Protein AF-A0A8B8NSF7-F1 (afdb_monomer)

pLDDT: mean 77.31, std 20.84, range [40.94, 98.0]

Secondary structure (DSSP, 8-state):
---------PPP---------------------TTHHHHHHHHHHHGGGSS--S-EEEE-SS-HHHHHHHHHHHHH-TT---EEEETTSHHHHHHHHHTT--TT--S--EEE-S--

Radius of gyration: 32.36 Å; Cα contacts (8 Å, |Δi|>4): 106; chains: 1; bounding box: 110×23×36 Å

Solvent-accessible surface area (backbone atoms only — not comparable to full-atom values): 7434 Å² total; per-residue (Å²): 138,86,83,88,81,84,89,82,89,79,82,88,76,91,82,70,88,80,77,79,75,81,77,78,77,79,67,80,78,76,73,75,71,86,59,64,66,45,59,52,29,48,61,70,51,47,66,73,36,72,92,43,66,58,33,37,37,32,32,34,71,86,41,68,66,49,47,50,49,51,53,52,50,60,72,67,40,82,81,62,61,67,43,80,42,36,32,86,39,75,67,23,24,48,55,33,37,47,73,74,40,62,53,82,64,64,89,54,74,47,77,41,42,79,91,86

Sequence (116 aa):
MALLVPGGCARLRPPSSLRVTNRRFAAPAALSTPQKDAADSVEATSSFFEQDSRPIMLFDGVCNLCNGGVRFVRANDRNRRIRFEALQSEAGKKLLRRSGRDPDDISSVVLVEKER

Nearest PDB structures (foldseek):
  4i2t-assembly1_A  TM=4.886E-01  e=3.175E-01  Chlorella sorokiniana
  7dik-assembly1_A  TM=5.883E-01  e=7.428E-01  Plasmodium falciparum 3D7
  2rvk-assembly1_A  TM=2.420E-01  e=1.738E+00  Schizosaccharomyces pombe 972h-

Structure (mmCIF, N/CA/C/O backbone):
data_AF-A0A8B8NSF7-F1
#
_entry.id   AF-A0A8B8NSF7-F1
#
loop_
_atom_site.group_PDB
_atom_site.id
_atom_site.type_symbol
_atom_site.label_atom_id
_atom_site.label_alt_id
_atom_site.label_comp_id
_atom_site.label_asym_id
_atom_site.label_entity_id
_atom_site.label_seq_id
_atom_site.pdbx_PDB_ins_code
_atom_site.Cartn_x
_atom_site.Cartn_y
_atom_site.Cartn_z
_atom_site.occupancy
_atom_site.B_iso_or_equiv
_atom_site.auth_seq_id
_atom_site.auth_comp_id
_atom_site.auth_asym_id
_atom_site.auth_atom_id
_atom_site.pdbx_PDB_model_num
ATOM 1 N N . MET A 1 1 ? 92.752 7.452 -12.833 1.00 44.78 1 MET A N 1
ATOM 2 C CA . MET A 1 1 ? 93.097 6.913 -11.500 1.00 44.78 1 MET A CA 1
ATOM 3 C C . MET A 1 1 ? 91.903 6.122 -10.996 1.00 44.78 1 MET A C 1
ATOM 5 O O . MET A 1 1 ? 90.927 6.718 -10.567 1.00 44.78 1 MET A O 1
ATOM 9 N N . ALA A 1 2 ? 91.945 4.801 -11.159 1.00 44.66 2 ALA A N 1
ATOM 10 C CA . ALA A 1 2 ? 90.982 3.876 -10.574 1.00 44.66 2 ALA A CA 1
ATOM 11 C C . ALA A 1 2 ? 91.563 3.389 -9.241 1.00 44.66 2 ALA A C 1
ATOM 13 O O . ALA A 1 2 ? 92.705 2.930 -9.215 1.00 44.66 2 ALA A O 1
ATOM 14 N N . LEU A 1 3 ? 90.810 3.530 -8.152 1.00 46.22 3 LEU A N 1
ATOM 15 C CA . LEU A 1 3 ? 91.176 3.002 -6.840 1.00 46.22 3 LEU A CA 1
ATOM 16 C C . LEU A 1 3 ? 90.265 1.819 -6.506 1.00 46.22 3 LEU A C 1
ATOM 18 O O . LEU A 1 3 ? 89.058 1.971 -6.342 1.00 46.22 3 LEU A O 1
ATOM 22 N N . LEU A 1 4 ? 90.889 0.644 -6.427 1.00 44.72 4 LEU A N 1
ATOM 23 C CA . LEU A 1 4 ? 90.418 -0.541 -5.717 1.00 44.72 4 LEU A CA 1
ATOM 24 C C . LEU A 1 4 ? 90.437 -0.280 -4.208 1.00 44.72 4 LEU A C 1
ATOM 26 O O . LEU A 1 4 ? 91.489 0.108 -3.710 1.00 44.72 4 LEU A O 1
ATOM 30 N N . VAL A 1 5 ? 89.366 -0.624 -3.482 1.00 51.22 5 VAL A N 1
ATOM 31 C CA . VAL A 1 5 ? 89.437 -1.089 -2.079 1.00 51.22 5 VAL A CA 1
ATOM 32 C C . VAL A 1 5 ? 88.316 -2.126 -1.833 1.00 51.22 5 VAL A C 1
ATOM 34 O O . VAL A 1 5 ? 87.223 -1.955 -2.376 1.00 51.22 5 VAL A O 1
ATOM 37 N N . PRO A 1 6 ? 88.575 -3.217 -1.077 1.00 49.16 6 PRO A N 1
ATOM 38 C CA . PRO A 1 6 ? 87.769 -4.435 -1.069 1.00 49.16 6 PRO A CA 1
ATOM 39 C C . PRO A 1 6 ? 86.720 -4.498 0.053 1.00 49.16 6 PRO A C 1
ATOM 41 O O . PRO A 1 6 ? 86.659 -3.658 0.948 1.00 49.16 6 PRO A O 1
ATOM 44 N N . GLY A 1 7 ? 85.883 -5.535 -0.037 1.00 44.47 7 GLY A N 1
ATOM 45 C CA . GLY A 1 7 ? 84.707 -5.762 0.790 1.00 44.47 7 GLY A CA 1
ATOM 46 C C . GLY A 1 7 ? 84.942 -6.035 2.278 1.00 44.47 7 GLY A C 1
ATOM 47 O O . 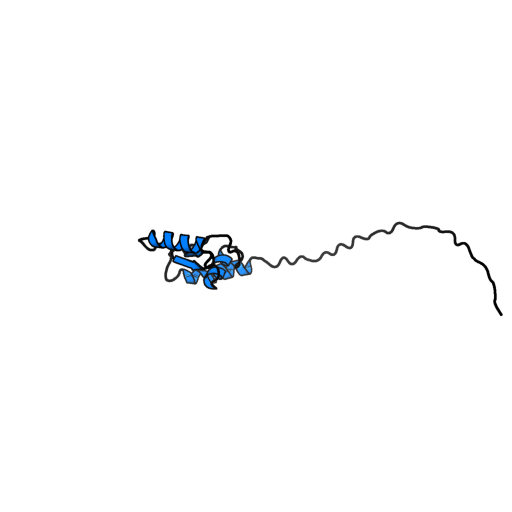GLY A 1 7 ? 85.991 -6.499 2.719 1.00 44.47 7 GLY A O 1
ATOM 48 N N . GLY A 1 8 ? 83.872 -5.787 3.034 1.00 45.34 8 GLY A N 1
ATOM 49 C CA . GLY A 1 8 ? 83.707 -6.155 4.433 1.00 45.34 8 GLY A CA 1
ATOM 50 C C . GLY A 1 8 ? 82.479 -7.048 4.593 1.00 45.34 8 GLY A C 1
ATOM 51 O O . GLY A 1 8 ? 81.364 -6.671 4.241 1.00 45.34 8 GLY A O 1
ATOM 52 N N . CYS A 1 9 ? 82.707 -8.248 5.118 1.00 52.34 9 CYS A N 1
ATOM 53 C CA . CYS A 1 9 ? 81.694 -9.239 5.449 1.00 52.34 9 CYS A CA 1
ATOM 54 C C . CYS A 1 9 ? 81.050 -8.859 6.796 1.00 52.34 9 CYS A C 1
ATOM 56 O O . CYS A 1 9 ? 81.695 -8.968 7.841 1.00 52.34 9 CYS A O 1
ATOM 58 N N . ALA A 1 10 ? 79.803 -8.380 6.789 1.00 51.53 10 ALA A N 1
ATOM 59 C CA . ALA A 1 10 ? 79.080 -8.038 8.013 1.00 51.53 10 ALA A CA 1
ATOM 60 C C . ALA A 1 10 ? 78.283 -9.247 8.528 1.00 51.53 10 ALA A C 1
ATOM 62 O O . ALA A 1 10 ? 77.371 -9.748 7.872 1.00 51.53 10 ALA A O 1
ATOM 63 N N . ARG A 1 11 ? 78.645 -9.715 9.728 1.00 53.75 11 ARG A N 1
ATOM 64 C CA . ARG A 1 11 ? 77.959 -10.784 10.461 1.00 53.75 11 ARG A CA 1
ATOM 65 C C . ARG A 1 11 ? 76.569 -10.313 10.897 1.00 53.75 11 ARG A C 1
ATOM 67 O O . ARG A 1 11 ? 76.449 -9.330 11.624 1.00 53.75 11 ARG A O 1
ATOM 74 N N . LEU A 1 12 ? 75.535 -11.050 10.499 1.00 46.41 12 LEU A N 1
ATOM 75 C CA . LEU A 1 12 ? 74.167 -10.852 10.972 1.00 46.41 12 LEU A CA 1
ATOM 76 C C . LEU A 1 12 ? 74.039 -11.318 12.428 1.00 46.41 12 LEU A C 1
ATOM 78 O O . LEU A 1 12 ? 74.393 -12.445 12.773 1.00 46.41 12 LEU A O 1
ATOM 82 N N . ARG A 1 13 ? 73.510 -10.438 13.276 1.00 40.94 13 ARG A N 1
ATOM 83 C CA . ARG A 1 13 ? 73.191 -10.693 14.681 1.00 40.94 13 ARG A CA 1
ATOM 84 C C . ARG A 1 13 ? 71.730 -10.275 14.875 1.00 40.94 13 ARG A C 1
ATOM 86 O O . ARG A 1 13 ? 71.460 -9.083 14.754 1.00 40.94 13 ARG A O 1
ATOM 93 N N . PRO A 1 14 ? 70.775 -11.188 15.120 1.00 56.19 14 PRO A N 1
ATOM 94 C CA . PRO A 1 14 ? 69.410 -10.786 15.413 1.00 56.19 14 PRO A CA 1
ATOM 95 C C . PRO A 1 14 ? 69.313 -10.479 16.908 1.00 56.19 14 PRO A C 1
ATOM 97 O O . PRO A 1 14 ? 69.782 -11.258 17.740 1.00 56.19 14 PRO A O 1
ATOM 100 N N . PRO A 1 15 ? 68.759 -9.321 17.264 1.00 49.38 15 PRO A N 1
ATOM 101 C CA . PRO A 1 15 ? 67.745 -9.337 18.315 1.00 49.38 15 PRO A CA 1
ATOM 102 C C . PRO A 1 15 ? 66.658 -8.295 17.959 1.00 49.38 15 PRO A C 1
ATOM 104 O O . PRO A 1 15 ? 66.879 -7.381 17.179 1.00 49.38 15 PRO A O 1
ATOM 107 N N . SER A 1 16 ? 65.424 -8.313 18.427 1.00 50.44 16 SER A N 1
ATOM 108 C CA . SER A 1 16 ? 64.769 -9.009 19.521 1.00 50.44 16 SER A CA 1
ATOM 109 C C . SER A 1 16 ? 63.277 -8.952 19.186 1.00 50.44 16 SER A C 1
ATOM 111 O O . SER A 1 16 ? 62.828 -7.992 18.562 1.00 50.44 16 SER A O 1
ATOM 113 N N . SER A 1 17 ? 62.524 -9.957 19.624 1.00 58.59 17 SER A N 1
ATOM 114 C CA . SER A 1 17 ? 61.059 -10.010 19.652 1.00 58.59 17 SER A CA 1
ATOM 115 C C . SER A 1 17 ? 60.383 -8.627 19.671 1.00 58.59 17 SER A C 1
ATOM 117 O O . SER A 1 17 ? 60.391 -7.937 20.693 1.00 58.59 17 SER A O 1
ATOM 119 N N . LEU A 1 18 ? 59.760 -8.236 18.557 1.00 51.38 18 LEU A N 1
ATOM 120 C CA . LEU A 1 18 ? 58.886 -7.067 18.516 1.00 51.38 18 LEU A CA 1
ATOM 121 C C . LEU A 1 18 ? 57.646 -7.375 19.362 1.00 51.38 18 LEU A C 1
ATOM 123 O O . LEU A 1 18 ? 56.778 -8.152 18.966 1.00 51.38 18 LEU A O 1
ATOM 127 N N . ARG A 1 19 ? 57.564 -6.779 20.556 1.00 53.56 19 ARG A N 1
ATOM 128 C CA . ARG A 1 19 ? 56.304 -6.684 21.299 1.00 53.56 19 ARG A CA 1
ATOM 129 C C . ARG A 1 19 ? 55.368 -5.786 20.502 1.00 53.56 19 ARG A C 1
ATOM 131 O O . ARG A 1 19 ? 55.485 -4.565 20.553 1.00 53.56 19 ARG A O 1
ATOM 138 N N . VAL A 1 20 ? 54.425 -6.400 19.796 1.00 46.00 20 VAL A N 1
ATOM 139 C CA . VAL A 1 20 ? 53.230 -5.718 19.300 1.00 46.00 20 VAL A CA 1
ATOM 140 C C . VAL A 1 20 ? 52.449 -5.265 20.530 1.00 46.00 20 VAL A C 1
ATOM 142 O O . VAL A 1 20 ? 51.784 -6.054 21.200 1.00 46.00 20 VAL A O 1
ATOM 145 N N . THR A 1 21 ? 52.591 -3.994 20.894 1.00 50.97 21 THR A N 1
ATOM 146 C CA . THR A 1 21 ? 51.727 -3.382 21.895 1.00 50.97 21 THR A CA 1
ATOM 147 C C . THR A 1 21 ? 50.359 -3.217 21.253 1.00 50.97 21 THR A C 1
ATOM 149 O O . THR A 1 21 ? 50.161 -2.432 20.329 1.00 50.97 21 THR A O 1
ATOM 152 N N . ASN A 1 22 ? 49.410 -4.027 21.717 1.00 48.94 22 ASN A N 1
ATOM 153 C CA . ASN A 1 22 ? 48.008 -3.920 21.359 1.00 48.94 22 ASN A CA 1
ATOM 154 C C . ASN A 1 22 ? 47.485 -2.571 21.877 1.00 48.94 22 ASN A C 1
ATOM 156 O O . ASN A 1 22 ? 47.044 -2.463 23.024 1.00 48.94 22 ASN A O 1
ATOM 160 N N . ARG A 1 23 ? 47.596 -1.515 21.060 1.00 50.31 23 ARG A N 1
ATOM 161 C CA . ARG A 1 23 ? 46.896 -0.255 21.302 1.00 50.31 23 ARG A CA 1
ATOM 162 C C . ARG A 1 23 ? 45.408 -0.547 21.176 1.00 50.31 23 ARG A C 1
ATOM 164 O O . ARG A 1 23 ? 44.841 -0.510 20.089 1.00 50.31 23 ARG A O 1
ATOM 171 N N . ARG A 1 24 ? 44.784 -0.831 22.320 1.00 53.38 24 ARG A N 1
ATOM 172 C CA . ARG A 1 24 ? 43.342 -0.708 22.505 1.00 53.38 24 ARG A CA 1
ATOM 173 C C . ARG A 1 24 ? 42.977 0.747 22.226 1.00 53.38 24 ARG A C 1
ATOM 175 O O . ARG A 1 24 ? 43.052 1.591 23.113 1.00 53.38 24 ARG A O 1
ATOM 182 N N . PHE A 1 25 ? 42.610 1.043 20.985 1.00 42.59 25 PHE A N 1
ATOM 183 C CA . PHE A 1 25 ? 41.797 2.209 20.695 1.00 42.59 25 PHE A CA 1
ATOM 184 C C . PHE A 1 25 ? 40.410 1.913 21.261 1.00 42.59 25 PHE A C 1
ATOM 186 O O . PHE A 1 25 ? 39.584 1.268 20.622 1.00 42.59 25 PHE A O 1
ATOM 193 N N . ALA A 1 26 ? 40.177 2.337 22.501 1.00 53.84 26 ALA A N 1
ATOM 194 C CA . ALA A 1 26 ? 38.828 2.514 23.008 1.00 53.84 26 ALA A CA 1
ATOM 195 C C . ALA A 1 26 ? 38.242 3.745 22.303 1.00 53.84 26 ALA A C 1
ATOM 197 O O . ALA A 1 26 ? 38.282 4.855 22.826 1.00 53.84 26 ALA A O 1
ATOM 198 N N . ALA A 1 27 ? 37.762 3.558 21.074 1.00 53.28 27 ALA A N 1
ATOM 199 C CA . ALA A 1 27 ? 36.797 4.482 20.510 1.00 53.28 27 ALA A CA 1
ATOM 200 C C . ALA A 1 27 ? 35.493 4.266 21.291 1.00 53.28 27 ALA A C 1
ATOM 202 O O . ALA A 1 27 ? 35.034 3.120 21.363 1.00 53.28 27 ALA A O 1
ATOM 203 N N . PRO A 1 28 ? 34.885 5.300 21.897 1.00 44.72 28 PRO A N 1
ATOM 204 C CA . PRO A 1 28 ? 33.502 5.165 22.290 1.00 44.72 28 PRO A CA 1
ATOM 205 C C . PRO A 1 28 ? 32.735 4.991 20.982 1.00 44.72 28 PRO A C 1
ATOM 207 O O . PRO A 1 28 ? 32.651 5.908 20.165 1.00 44.72 28 PRO A O 1
ATOM 210 N N . ALA A 1 29 ? 32.222 3.785 20.756 1.00 49.91 29 ALA A N 1
ATOM 211 C CA . ALA A 1 29 ? 31.102 3.602 19.862 1.00 49.91 29 ALA A CA 1
ATOM 212 C C . ALA A 1 29 ? 29.963 4.421 20.472 1.00 49.91 29 ALA A C 1
ATOM 214 O O . ALA A 1 29 ? 29.228 3.948 21.336 1.00 49.91 29 ALA A O 1
ATOM 215 N N . ALA A 1 30 ? 29.868 5.690 20.083 1.00 50.97 30 ALA A N 1
ATOM 216 C CA . ALA A 1 30 ? 28.615 6.400 20.161 1.00 50.97 30 ALA A CA 1
ATOM 217 C C . ALA A 1 30 ? 27.686 5.639 19.213 1.00 50.97 30 ALA A C 1
ATOM 219 O O . ALA A 1 30 ? 27.692 5.863 18.005 1.00 50.97 30 ALA A O 1
ATOM 220 N N . LEU A 1 31 ? 26.972 4.650 19.754 1.00 43.03 31 LEU A N 1
ATOM 221 C CA . LEU A 1 31 ? 25.785 4.122 19.114 1.00 43.03 31 LEU A CA 1
ATOM 222 C C . LEU A 1 31 ? 24.835 5.309 18.990 1.00 43.03 31 LEU A C 1
ATOM 224 O O . LEU A 1 31 ? 24.156 5.679 19.948 1.00 43.03 31 LEU A O 1
ATOM 228 N N . SER A 1 32 ? 24.834 5.941 17.820 1.00 46.78 32 SER A N 1
ATOM 229 C CA . SER A 1 32 ? 23.729 6.785 17.406 1.00 46.78 32 SER A CA 1
ATOM 230 C C . SER A 1 32 ? 22.467 5.942 17.532 1.00 46.78 32 SER A C 1
ATOM 232 O O . SER A 1 32 ? 22.370 4.848 16.976 1.00 46.78 32 SER A O 1
ATOM 234 N N . THR A 1 33 ? 21.543 6.414 18.356 1.00 43.38 33 THR A N 1
ATOM 235 C CA . THR A 1 33 ? 20.270 5.765 18.633 1.00 43.38 33 THR A CA 1
ATOM 236 C C . THR A 1 33 ? 19.525 5.500 17.319 1.00 43.38 33 THR A C 1
ATOM 238 O O . THR A 1 33 ? 19.176 6.461 16.640 1.00 43.38 33 THR A O 1
ATOM 241 N N . PRO A 1 34 ? 19.155 4.246 16.995 1.00 49.97 34 PRO A N 1
ATOM 242 C CA . PRO A 1 34 ? 18.245 3.930 15.882 1.00 49.97 34 PRO A CA 1
ATOM 243 C C . PRO A 1 34 ? 16.796 4.385 16.141 1.00 49.97 34 PRO A C 1
ATOM 245 O O . PRO A 1 34 ? 15.869 4.003 15.438 1.00 49.97 34 PRO A O 1
ATOM 248 N N . GLN A 1 35 ? 16.568 5.116 17.232 1.00 50.12 35 GLN A N 1
ATOM 249 C CA . GLN A 1 35 ? 15.278 5.167 17.910 1.00 50.12 35 GLN A CA 1
ATOM 250 C C . GLN A 1 35 ? 14.563 6.512 17.752 1.00 50.12 35 GLN A C 1
ATOM 252 O O . GLN A 1 35 ? 13.370 6.601 18.029 1.00 50.12 35 GLN A O 1
ATOM 257 N N . LYS A 1 36 ? 15.268 7.555 17.294 1.00 49.53 36 LYS A N 1
ATOM 258 C CA . LYS A 1 36 ? 14.681 8.890 17.121 1.00 49.53 36 LYS A CA 1
ATOM 259 C C . LYS A 1 36 ? 13.869 8.998 15.825 1.00 49.53 3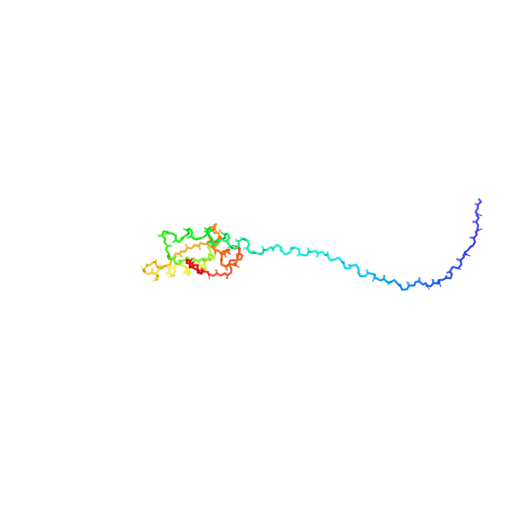6 LYS A C 1
ATOM 261 O O . LYS A 1 36 ? 12.810 9.612 15.832 1.00 49.53 36 LYS A O 1
ATOM 266 N N . ASP A 1 37 ? 14.304 8.310 14.772 1.00 57.34 37 ASP A N 1
ATOM 267 C CA . ASP A 1 37 ? 13.667 8.369 13.449 1.00 57.34 37 ASP A CA 1
ATOM 268 C C . A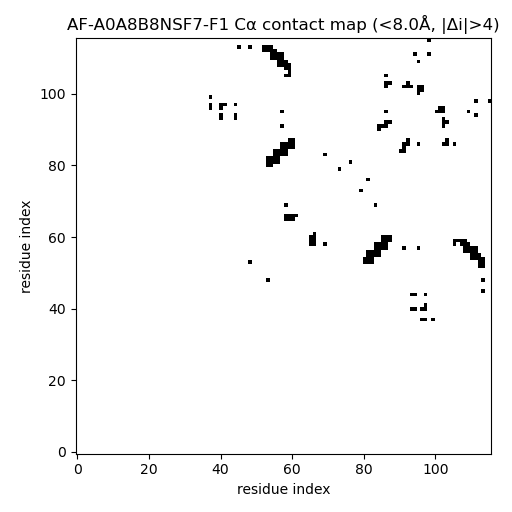SP A 1 37 ? 12.376 7.537 13.385 1.00 57.34 37 ASP A C 1
ATOM 270 O O . ASP A 1 37 ? 11.416 7.899 12.703 1.00 57.34 37 ASP A O 1
ATOM 274 N N . ALA A 1 38 ? 12.321 6.429 14.131 1.00 56.91 38 ALA A N 1
ATOM 275 C CA . ALA A 1 38 ? 11.142 5.569 14.186 1.00 56.91 38 ALA A CA 1
ATOM 276 C C . ALA A 1 38 ? 9.982 6.228 14.952 1.00 56.91 38 ALA A C 1
ATOM 278 O O . ALA A 1 38 ? 8.847 6.188 14.486 1.00 56.91 38 ALA A O 1
ATOM 279 N N . ALA A 1 39 ? 10.261 6.873 16.092 1.00 58.00 39 ALA A N 1
ATOM 280 C CA . ALA A 1 39 ? 9.241 7.571 16.878 1.00 58.00 39 ALA A CA 1
ATOM 281 C C . ALA A 1 39 ? 8.643 8.771 16.118 1.00 58.00 39 ALA A C 1
ATOM 283 O O . ALA A 1 39 ? 7.431 8.965 16.138 1.00 58.00 39 ALA A O 1
ATOM 284 N N . ASP A 1 40 ? 9.476 9.512 15.384 1.00 65.88 40 ASP A N 1
ATOM 285 C CA . ASP A 1 40 ? 9.041 10.611 14.511 1.00 65.88 40 ASP A CA 1
ATOM 286 C C . ASP A 1 40 ? 8.185 10.103 13.332 1.00 65.88 40 ASP A C 1
ATOM 288 O O . ASP A 1 40 ? 7.175 10.696 12.954 1.00 65.88 40 ASP A O 1
ATOM 292 N N . SER A 1 41 ? 8.518 8.919 12.807 1.00 65.12 41 SER A N 1
ATOM 293 C CA . SER A 1 41 ? 7.765 8.286 11.718 1.00 65.12 41 SER A CA 1
ATOM 294 C C . SER A 1 41 ? 6.365 7.816 12.139 1.00 65.12 41 SER A C 1
ATOM 296 O O . SER A 1 41 ? 5.455 7.798 11.308 1.00 65.12 41 SER A O 1
ATOM 298 N N . VAL A 1 42 ? 6.154 7.443 13.406 1.00 69.81 42 VAL A N 1
ATOM 299 C CA . VAL A 1 42 ? 4.827 7.032 13.902 1.00 69.81 42 VAL A CA 1
ATOM 300 C C . VAL A 1 42 ? 3.880 8.226 13.990 1.00 69.81 42 VAL A C 1
ATOM 302 O O . VAL A 1 42 ? 2.757 8.137 13.497 1.00 69.81 42 VAL A O 1
ATOM 305 N N . GLU A 1 43 ? 4.341 9.356 14.527 1.00 75.19 43 GLU A N 1
ATOM 306 C CA . GLU A 1 43 ? 3.542 10.584 14.591 1.00 75.19 43 GLU A CA 1
ATOM 307 C C . GLU A 1 43 ? 3.273 11.135 13.185 1.00 75.19 43 GLU A C 1
ATOM 309 O O . GLU A 1 43 ? 2.131 11.389 12.816 1.00 75.19 43 GLU A O 1
ATOM 314 N N . ALA A 1 44 ? 4.298 11.216 12.331 1.00 73.75 44 ALA A N 1
ATOM 315 C CA . ALA A 1 44 ? 4.134 11.727 10.971 1.00 73.75 44 ALA A CA 1
ATOM 316 C C . ALA A 1 44 ? 3.127 10.912 10.138 1.00 73.75 44 ALA A C 1
ATOM 318 O O . ALA A 1 44 ? 2.478 11.450 9.238 1.00 73.75 44 ALA A O 1
ATOM 319 N N . THR A 1 45 ? 2.979 9.617 10.430 1.00 84.19 45 THR A N 1
ATOM 320 C CA . THR A 1 45 ? 2.065 8.728 9.703 1.00 84.19 45 THR A CA 1
ATOM 321 C C . THR A 1 45 ? 0.706 8.535 10.380 1.00 84.19 45 THR A C 1
ATOM 323 O O . THR A 1 45 ? -0.192 7.972 9.753 1.00 84.19 45 THR A O 1
ATOM 326 N N . SER A 1 46 ? 0.509 9.004 11.618 1.00 86.50 46 SER A N 1
ATOM 327 C CA . SER A 1 46 ? -0.800 8.977 12.292 1.00 86.50 46 SER A CA 1
ATOM 328 C C . SER A 1 46 ? -1.835 9.803 11.511 1.00 86.50 46 SER A C 1
ATOM 330 O O . SER A 1 46 ? -2.985 9.381 11.361 1.00 86.50 46 SER A O 1
ATOM 332 N N . SER A 1 47 ? -1.373 10.895 10.892 1.00 90.62 47 SER A N 1
ATOM 333 C CA . SER A 1 47 ? -2.149 11.783 10.018 1.00 90.62 47 SER A CA 1
ATOM 334 C C . SER A 1 47 ? -2.845 11.061 8.852 1.00 90.62 47 SER A C 1
ATOM 336 O O . SER A 1 47 ? -3.966 11.415 8.485 1.00 90.62 47 SER A O 1
ATOM 338 N N . PHE A 1 48 ? -2.262 9.977 8.312 1.00 92.56 48 PHE A N 1
ATOM 339 C CA . PHE A 1 48 ? -2.889 9.171 7.248 1.00 92.56 48 PHE A CA 1
ATOM 340 C C . PHE A 1 48 ? -4.187 8.474 7.695 1.00 92.56 48 PHE A C 1
ATOM 342 O O . PHE A 1 48 ? -4.943 7.977 6.851 1.00 92.56 48 PHE A O 1
ATOM 349 N N . PHE A 1 49 ? -4.447 8.411 9.005 1.00 94.31 49 PHE A N 1
ATOM 350 C CA . PHE A 1 49 ? -5.585 7.717 9.604 1.00 94.31 49 PHE A CA 1
ATOM 351 C C . PHE A 1 49 ? -6.578 8.640 10.330 1.00 94.31 49 PHE A C 1
ATOM 353 O O . PHE A 1 49 ? -7.509 8.143 10.966 1.00 94.31 49 PHE A O 1
ATOM 360 N N . GLU A 1 50 ? -6.418 9.965 10.245 1.00 92.81 50 GLU A N 1
ATOM 361 C CA . GLU A 1 50 ? -7.321 10.931 10.896 1.00 92.81 50 GLU A CA 1
ATOM 362 C C . GLU A 1 50 ? -8.719 10.937 10.274 1.00 92.81 50 GLU A C 1
ATOM 364 O O . GLU A 1 50 ? -9.725 10.896 10.979 1.00 92.81 50 GLU A O 1
ATOM 369 N N . GLN A 1 51 ? -8.779 10.974 8.942 1.00 92.88 51 GLN A N 1
ATOM 370 C CA . GLN A 1 51 ? -10.035 11.059 8.189 1.00 92.88 51 GLN A CA 1
ATOM 371 C C . GLN A 1 51 ? -10.575 9.681 7.789 1.00 92.88 51 GLN A C 1
ATOM 373 O O . GLN A 1 51 ? -11.749 9.543 7.455 1.00 92.88 51 GLN A O 1
ATOM 378 N N . ASP A 1 52 ? -9.715 8.661 7.797 1.00 95.56 52 ASP A N 1
ATOM 379 C CA . ASP A 1 52 ? -10.043 7.314 7.345 1.00 95.56 52 ASP A CA 1
ATOM 380 C C . ASP A 1 52 ? -9.166 6.278 8.057 1.00 95.56 52 ASP A C 1
ATOM 382 O O . ASP A 1 52 ? -7.959 6.200 7.831 1.00 95.56 52 ASP A O 1
ATOM 386 N N . SER A 1 53 ? -9.781 5.465 8.914 1.00 95.69 53 SER A N 1
ATOM 387 C CA . SER A 1 53 ? -9.094 4.456 9.724 1.00 95.69 53 SER A CA 1
ATOM 388 C C . SER A 1 53 ? -8.837 3.137 8.992 1.00 95.69 53 SER A C 1
ATOM 390 O O . SER A 1 53 ? -8.228 2.236 9.570 1.00 95.69 53 SER A O 1
ATOM 392 N 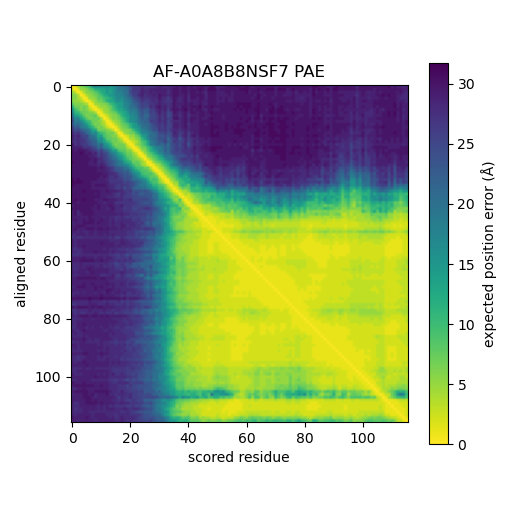N . ARG A 1 54 ? -9.283 2.985 7.737 1.00 96.88 54 ARG A N 1
ATOM 393 C CA . ARG A 1 54 ? -9.085 1.743 6.978 1.00 96.88 54 ARG A CA 1
ATOM 394 C C . ARG A 1 54 ? -7.596 1.437 6.798 1.00 96.88 54 ARG A C 1
ATOM 396 O O . ARG A 1 54 ? -6.818 2.359 6.540 1.00 96.88 54 ARG A O 1
ATOM 403 N N . PRO A 1 55 ? -7.174 0.168 6.841 1.00 96.44 55 PRO A N 1
ATOM 404 C CA . PRO A 1 55 ? -5.781 -0.185 6.607 1.00 96.44 55 PRO A CA 1
ATOM 405 C C . PRO A 1 55 ? -5.319 0.194 5.192 1.00 96.44 55 PRO A C 1
ATOM 407 O O . PRO A 1 55 ? -6.116 0.244 4.246 1.00 96.44 55 PRO A O 1
ATOM 410 N N . ILE A 1 56 ? -4.019 0.453 5.054 1.00 96.62 56 ILE A N 1
ATOM 411 C CA . ILE A 1 56 ? -3.361 0.778 3.785 1.00 96.62 56 ILE A CA 1
ATOM 412 C C . ILE A 1 56 ? -2.477 -0.403 3.384 1.00 96.62 56 ILE A C 1
ATOM 414 O O . ILE A 1 56 ? -1.528 -0.745 4.082 1.00 96.62 56 ILE A O 1
ATOM 418 N N . MET A 1 57 ? -2.784 -1.030 2.252 1.00 96.69 57 MET A N 1
ATOM 419 C CA . MET A 1 57 ? -1.936 -2.032 1.621 1.00 96.69 57 MET A CA 1
ATOM 420 C C . MET A 1 57 ? -0.897 -1.339 0.736 1.00 96.69 57 MET A C 1
ATOM 422 O O . MET A 1 57 ? -1.237 -0.751 -0.294 1.00 96.69 57 MET A O 1
ATOM 426 N N . LEU A 1 58 ? 0.365 -1.444 1.134 1.00 96.44 58 LEU A N 1
ATOM 427 C CA . LEU A 1 58 ?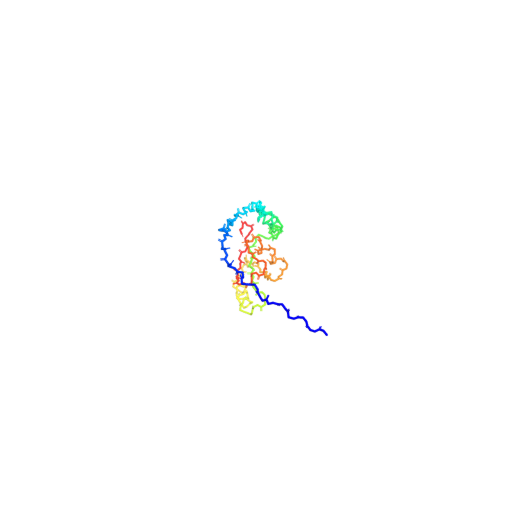 1.518 -1.047 0.345 1.00 96.44 58 LEU A CA 1
ATOM 428 C C . LEU A 1 58 ? 1.902 -2.162 -0.630 1.00 96.44 58 LEU A C 1
ATOM 430 O O . LEU A 1 58 ? 1.946 -3.335 -0.250 1.00 96.44 58 LEU A O 1
ATOM 434 N N . PHE A 1 59 ? 2.196 -1.802 -1.876 1.00 96.56 59 PHE A N 1
ATOM 435 C CA . PHE A 1 59 ? 2.565 -2.752 -2.927 1.00 96.56 59 PHE A CA 1
ATOM 436 C C . PHE A 1 59 ? 3.610 -2.175 -3.888 1.00 96.56 59 PHE A C 1
ATOM 438 O O . PHE A 1 59 ? 3.718 -0.960 -4.044 1.00 96.56 59 PHE A O 1
ATOM 445 N N . ASP A 1 60 ? 4.351 -3.042 -4.579 1.00 95.44 60 ASP A N 1
ATOM 446 C CA . ASP A 1 60 ? 5.238 -2.624 -5.666 1.00 95.44 60 ASP A CA 1
ATOM 447 C C . ASP A 1 60 ? 4.416 -2.162 -6.889 1.00 95.44 60 ASP A C 1
ATOM 449 O O . ASP A 1 60 ? 3.805 -2.968 -7.596 1.00 95.44 60 ASP A O 1
ATOM 453 N N . GLY A 1 61 ? 4.421 -0.851 -7.146 1.00 94.50 61 GLY A N 1
ATOM 454 C CA . GLY A 1 61 ? 3.705 -0.216 -8.250 1.00 94.50 61 GLY A CA 1
ATOM 455 C C . GLY A 1 61 ? 4.350 -0.366 -9.632 1.00 94.50 61 GLY A C 1
ATOM 456 O O . GLY A 1 61 ? 3.672 -0.106 -10.627 1.00 94.50 61 GLY A O 1
ATOM 457 N N . VAL A 1 62 ? 5.607 -0.812 -9.738 1.00 94.44 62 VAL A N 1
ATOM 458 C CA . VAL A 1 62 ? 6.271 -1.076 -11.033 1.00 94.44 62 VAL A CA 1
ATOM 459 C C . VAL A 1 62 ? 6.205 -2.551 -11.432 1.00 94.44 62 VAL A C 1
ATOM 461 O O . VAL A 1 62 ? 6.380 -2.892 -12.601 1.00 94.44 62 VAL A O 1
ATOM 464 N N . CYS A 1 63 ? 5.886 -3.438 -10.487 1.00 94.94 63 CYS A N 1
ATOM 465 C CA . CYS A 1 63 ? 5.701 -4.859 -10.746 1.00 94.94 63 CYS A CA 1
ATOM 466 C C . CYS A 1 63 ? 4.311 -5.172 -11.325 1.00 94.94 63 CYS A C 1
ATOM 468 O O . CYS A 1 63 ? 3.265 -4.915 -10.721 1.00 94.94 63 CYS A O 1
ATOM 470 N N . ASN A 1 64 ? 4.280 -5.817 -12.495 1.00 96.25 64 ASN A N 1
ATOM 471 C CA . ASN A 1 64 ? 3.033 -6.224 -13.153 1.00 96.25 64 ASN A CA 1
ATOM 472 C C . ASN A 1 64 ? 2.219 -7.238 -12.332 1.00 96.25 64 ASN A C 1
ATOM 474 O O . ASN A 1 64 ? 0.989 -7.172 -12.332 1.00 96.25 64 ASN A O 1
ATOM 478 N N . LEU A 1 65 ? 2.885 -8.151 -11.615 1.00 95.56 65 LEU A N 1
ATOM 479 C CA . LEU A 1 65 ? 2.218 -9.142 -10.767 1.00 95.56 65 LEU A CA 1
ATOM 480 C C . LEU A 1 65 ? 1.527 -8.474 -9.571 1.00 95.56 65 LEU A C 1
ATOM 482 O O . LEU A 1 65 ? 0.350 -8.733 -9.330 1.00 95.56 65 LEU A O 1
ATOM 486 N N . CYS A 1 66 ? 2.221 -7.575 -8.867 1.00 96.00 66 CYS A N 1
ATOM 487 C CA . CYS A 1 66 ? 1.668 -6.829 -7.734 1.00 96.00 66 CYS A CA 1
ATOM 488 C C . CYS A 1 66 ? 0.486 -5.957 -8.166 1.00 96.00 66 CYS A C 1
ATOM 490 O O . CYS A 1 66 ? -0.579 -6.006 -7.552 1.00 96.00 66 CYS A O 1
ATOM 492 N N . ASN A 1 67 ? 0.625 -5.251 -9.290 1.00 96.19 67 ASN A N 1
ATOM 493 C CA . ASN A 1 67 ? -0.467 -4.494 -9.897 1.00 96.19 67 ASN A CA 1
ATOM 494 C C . ASN A 1 67 ? -1.675 -5.381 -10.251 1.00 96.19 67 ASN A C 1
ATOM 496 O O . ASN A 1 67 ? -2.822 -4.998 -10.007 1.00 96.19 67 ASN A O 1
ATOM 500 N N . GLY A 1 68 ? -1.439 -6.573 -10.807 1.00 97.69 68 GLY A N 1
ATOM 501 C CA . GLY A 1 68 ? -2.483 -7.572 -11.055 1.00 97.69 68 GLY A CA 1
ATOM 502 C C . GLY A 1 68 ? -3.184 -8.015 -9.766 1.00 97.69 68 GLY A C 1
ATOM 503 O O . GLY A 1 68 ? -4.414 -8.018 -9.706 1.00 97.69 68 GLY A O 1
ATOM 504 N N . GLY A 1 69 ? -2.410 -8.296 -8.715 1.00 96.75 69 GLY A N 1
ATOM 505 C CA . GLY A 1 69 ? -2.911 -8.641 -7.385 1.00 96.75 69 GLY A CA 1
ATOM 506 C C . GLY A 1 69 ? -3.783 -7.541 -6.776 1.00 96.75 69 GLY A C 1
ATOM 507 O O . GLY A 1 69 ? -4.906 -7.812 -6.362 1.00 96.75 69 GLY A O 1
ATOM 508 N N . VAL A 1 70 ? -3.337 -6.283 -6.805 1.00 97.00 70 VAL A N 1
ATOM 509 C CA . VAL A 1 70 ? -4.127 -5.135 -6.321 1.00 97.00 70 VAL A CA 1
ATOM 510 C C . VAL A 1 70 ? -5.445 -5.002 -7.079 1.00 97.00 70 VAL A C 1
ATOM 512 O O . VAL A 1 70 ? -6.490 -4.784 -6.465 1.00 97.00 70 VAL A O 1
ATOM 515 N N . ARG A 1 71 ? -5.438 -5.170 -8.409 1.00 97.88 71 ARG A N 1
ATOM 516 C CA . ARG A 1 71 ? -6.678 -5.147 -9.206 1.00 97.88 71 ARG A CA 1
ATOM 517 C C . ARG A 1 71 ? -7.639 -6.255 -8.779 1.00 97.88 71 ARG A C 1
ATOM 519 O O . ARG A 1 71 ? -8.829 -5.978 -8.642 1.00 97.88 71 ARG A O 1
ATOM 526 N N . PHE A 1 72 ? -7.132 -7.463 -8.534 1.00 97.88 72 PHE A N 1
ATOM 527 C CA . PHE A 1 72 ? -7.925 -8.586 -8.033 1.00 97.88 72 PHE A CA 1
ATOM 528 C C . PHE A 1 72 ? -8.523 -8.293 -6.649 1.00 97.88 72 PHE A C 1
ATOM 530 O O . PHE A 1 72 ? -9.736 -8.405 -6.472 1.00 97.88 72 PHE A O 1
ATOM 537 N N . VAL A 1 73 ? -7.708 -7.843 -5.687 1.00 97.31 73 VAL A N 1
ATOM 538 C CA . VAL A 1 73 ? -8.180 -7.515 -4.331 1.00 97.31 73 VAL A CA 1
ATOM 539 C C . VAL A 1 73 ? -9.226 -6.403 -4.385 1.00 97.31 73 VAL A C 1
ATOM 541 O O . VAL A 1 73 ? -10.290 -6.541 -3.789 1.00 97.31 73 VAL A O 1
ATOM 544 N N . ARG A 1 74 ? -8.988 -5.337 -5.157 1.00 96.56 74 ARG A N 1
ATOM 545 C CA . ARG A 1 74 ? -9.935 -4.224 -5.317 1.00 96.56 74 ARG A CA 1
ATOM 546 C C . ARG A 1 74 ? -11.259 -4.654 -5.950 1.00 96.56 74 ARG A C 1
ATOM 548 O O . ARG A 1 74 ? -12.299 -4.120 -5.582 1.00 96.56 74 ARG A O 1
ATOM 555 N N . ALA A 1 75 ? -11.235 -5.599 -6.889 1.00 97.81 75 ALA A N 1
ATOM 556 C CA . ALA A 1 75 ? -12.452 -6.146 -7.490 1.00 97.81 75 ALA A CA 1
ATOM 557 C C . ALA A 1 75 ? -13.266 -6.999 -6.498 1.00 97.81 75 ALA A C 1
ATOM 559 O O . ALA A 1 75 ? -14.489 -7.071 -6.611 1.00 97.81 75 ALA A O 1
ATOM 560 N N . ASN A 1 76 ? -12.603 -7.623 -5.519 1.00 98.00 76 ASN A N 1
ATOM 561 C CA . ASN A 1 76 ? -13.242 -8.492 -4.532 1.00 98.00 76 ASN A CA 1
ATOM 562 C C . ASN A 1 76 ? -13.587 -7.785 -3.202 1.00 98.00 76 ASN A C 1
ATOM 564 O O . ASN A 1 76 ? -14.462 -8.240 -2.464 1.00 98.00 76 ASN A O 1
ATOM 568 N N . ASP A 1 77 ? -12.955 -6.653 -2.889 1.00 97.56 77 ASP A N 1
ATO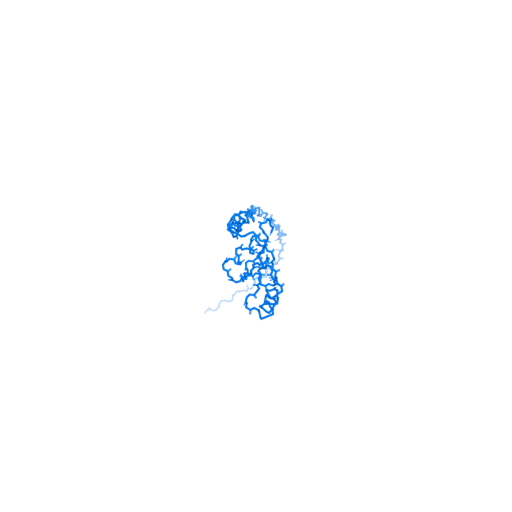M 569 C CA . ASP A 1 77 ? -13.231 -5.847 -1.696 1.00 97.56 77 ASP A CA 1
ATOM 570 C C . ASP A 1 77 ? -14.453 -4.930 -1.888 1.00 97.56 77 ASP A C 1
ATOM 572 O O . ASP A 1 77 ? -14.356 -3.706 -1.991 1.00 97.56 77 ASP A O 1
ATOM 576 N N . ARG A 1 78 ? -15.644 -5.543 -1.936 1.00 97.25 78 ARG A N 1
ATOM 577 C CA . ARG A 1 78 ? -16.925 -4.864 -2.229 1.00 97.25 78 ARG A CA 1
ATOM 578 C C . ARG A 1 78 ? -17.247 -3.707 -1.283 1.00 97.25 78 ARG A C 1
ATOM 580 O O . ARG A 1 78 ? -17.845 -2.720 -1.699 1.00 97.25 78 ARG A O 1
ATOM 587 N N . ASN A 1 79 ? -16.822 -3.827 -0.030 1.00 97.31 79 ASN A N 1
ATOM 588 C CA . ASN A 1 79 ? -17.069 -2.827 1.006 1.00 97.31 79 ASN A CA 1
ATOM 589 C C . ASN A 1 79 ? -15.952 -1.781 1.088 1.00 97.31 79 ASN A C 1
ATOM 591 O O . ASN A 1 79 ? -15.990 -0.941 1.981 1.00 97.31 79 ASN A O 1
ATOM 595 N N . ARG A 1 80 ? -14.960 -1.836 0.182 1.00 96.31 80 ARG A N 1
ATOM 596 C CA . ARG A 1 80 ? -13.793 -0.947 0.164 1.00 96.31 80 ARG A CA 1
ATOM 597 C C . ARG A 1 80 ? -13.160 -0.868 1.553 1.00 96.31 80 ARG A C 1
ATOM 599 O O . ARG A 1 80 ? -13.005 0.215 2.096 1.00 96.31 80 ARG A O 1
ATOM 606 N N . ARG A 1 81 ? -12.845 -1.997 2.176 1.00 97.38 81 ARG A N 1
ATOM 607 C CA . ARG A 1 81 ? -12.216 -2.047 3.502 1.00 97.38 81 ARG A CA 1
ATOM 608 C C . ARG A 1 81 ? -10.731 -1.709 3.467 1.00 97.38 81 ARG A C 1
ATOM 610 O O . ARG A 1 81 ? -10.196 -1.359 4.508 1.00 97.38 81 ARG A O 1
ATOM 617 N N . ILE A 1 82 ? -10.077 -1.795 2.309 1.00 97.12 82 ILE A N 1
ATOM 618 C CA . ILE A 1 82 ? -8.631 -1.594 2.167 1.00 97.12 82 ILE A CA 1
ATOM 619 C C . ILE A 1 82 ? -8.346 -0.405 1.240 1.00 97.12 82 ILE A C 1
ATOM 621 O O . ILE A 1 82 ? -8.994 -0.220 0.205 1.00 97.12 82 ILE A O 1
ATOM 625 N N . ARG A 1 83 ? -7.361 0.411 1.619 1.00 97.56 83 ARG A N 1
ATOM 626 C CA . ARG A 1 83 ? -6.751 1.453 0.781 1.00 97.56 83 ARG A CA 1
ATOM 627 C C . ARG A 1 83 ? -5.462 0.910 0.167 1.00 97.56 83 ARG A C 1
ATOM 629 O O . ARG A 1 83 ? -4.849 0.022 0.742 1.00 97.56 83 ARG A O 1
ATOM 636 N N . PHE A 1 84 ? -5.040 1.431 -0.979 1.00 97.56 84 PHE A N 1
ATOM 637 C CA . PHE A 1 84 ? -3.844 0.948 -1.677 1.00 97.56 84 PHE A CA 1
ATOM 638 C C . PHE A 1 84 ? -2.896 2.110 -1.944 1.00 97.56 84 PHE A C 1
ATOM 640 O O . PHE A 1 84 ? -3.350 3.156 -2.402 1.00 97.56 84 PHE A O 1
ATOM 647 N N . GLU A 1 85 ? -1.606 1.907 -1.694 1.00 96.94 85 GLU A N 1
ATOM 648 C CA . GLU A 1 85 ? -0.555 2.902 -1.918 1.00 96.94 85 GLU A CA 1
ATOM 649 C C . GLU A 1 85 ? 0.696 2.220 -2.491 1.00 96.94 85 GLU A C 1
ATOM 651 O O . GLU A 1 85 ? 1.053 1.115 -2.082 1.00 96.94 85 GLU A O 1
ATOM 656 N N . ALA A 1 86 ? 1.347 2.846 -3.467 1.00 96.25 86 ALA A N 1
ATOM 657 C CA . ALA A 1 86 ? 2.542 2.276 -4.079 1.00 96.25 86 ALA A CA 1
ATOM 658 C C . ALA A 1 86 ? 3.759 2.517 -3.175 1.00 96.25 86 ALA A C 1
ATOM 660 O O . ALA A 1 86 ? 3.966 3.633 -2.706 1.00 96.25 86 ALA A O 1
ATOM 661 N N . LEU A 1 87 ? 4.609 1.503 -2.978 1.00 95.19 87 LEU A N 1
ATOM 662 C CA . LEU A 1 87 ? 5.833 1.610 -2.169 1.00 95.19 87 LEU A CA 1
ATOM 663 C C . LEU A 1 87 ? 6.768 2.718 -2.673 1.00 95.19 87 LEU A C 1
ATOM 665 O O . LEU A 1 87 ? 7.430 3.378 -1.882 1.00 95.19 87 LEU A O 1
ATOM 669 N N . GLN A 1 88 ? 6.782 2.956 -3.986 1.00 93.00 88 GLN A N 1
ATOM 670 C CA . GLN A 1 88 ? 7.629 3.960 -4.629 1.00 93.00 88 GLN A CA 1
ATOM 671 C C . GLN A 1 88 ? 7.192 5.404 -4.359 1.00 93.00 88 GLN A C 1
ATOM 673 O O . GLN A 1 88 ? 7.971 6.327 -4.614 1.00 93.00 88 GLN A O 1
ATOM 678 N N . SER A 1 89 ? 5.960 5.623 -3.891 1.00 95.00 89 SER A N 1
ATOM 679 C CA . SER A 1 89 ? 5.470 6.965 -3.594 1.00 95.00 89 SER A CA 1
ATOM 680 C C . SER A 1 89 ? 6.067 7.491 -2.289 1.00 95.00 89 SER A C 1
ATOM 682 O O . SER A 1 89 ? 6.473 6.736 -1.406 1.00 95.00 89 SER A O 1
ATOM 684 N N . GLU A 1 90 ? 6.083 8.812 -2.123 1.00 94.12 90 GLU A N 1
ATOM 685 C CA . GLU A 1 90 ? 6.558 9.422 -0.876 1.00 94.12 90 GLU A CA 1
ATOM 686 C C . GLU A 1 90 ? 5.695 9.031 0.335 1.00 94.12 90 GLU A C 1
ATOM 688 O O . GLU A 1 90 ? 6.207 8.914 1.448 1.00 94.12 90 GLU A O 1
ATOM 693 N N . ALA A 1 91 ? 4.397 8.780 0.133 1.00 94.12 91 ALA A N 1
ATOM 694 C CA . ALA A 1 91 ? 3.523 8.253 1.179 1.00 94.12 91 ALA A CA 1
ATOM 695 C C . ALA A 1 91 ? 3.869 6.793 1.514 1.00 94.12 91 ALA A C 1
ATOM 697 O O . ALA A 1 91 ? 4.006 6.454 2.690 1.00 94.12 91 ALA A O 1
ATOM 698 N N . GLY A 1 92 ? 4.086 5.959 0.492 1.00 94.00 92 GLY A N 1
ATOM 699 C CA . GLY A 1 92 ? 4.490 4.563 0.643 1.00 94.00 92 GLY A CA 1
ATOM 700 C C . GLY A 1 92 ? 5.786 4.422 1.435 1.00 94.00 92 GLY A C 1
ATOM 701 O O . GLY A 1 92 ? 5.804 3.726 2.447 1.00 94.00 92 GLY A O 1
ATOM 702 N N . LYS A 1 93 ? 6.833 5.168 1.063 1.00 92.62 93 LYS A N 1
ATOM 703 C CA . LYS A 1 93 ? 8.126 5.171 1.773 1.00 92.62 93 LYS A CA 1
ATOM 704 C C . LYS A 1 93 ? 7.995 5.571 3.24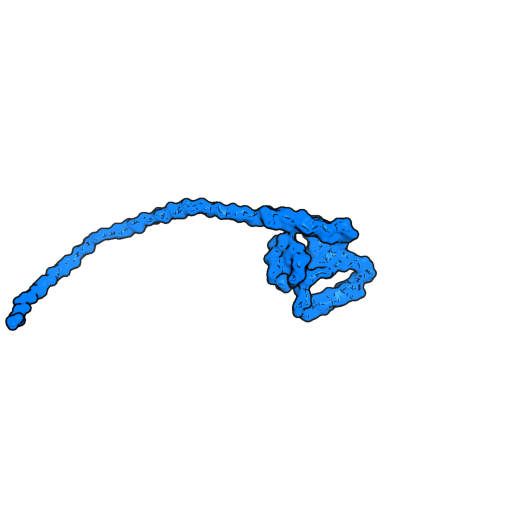3 1.00 92.62 93 LYS A C 1
ATOM 706 O O . LYS A 1 93 ? 8.624 4.958 4.104 1.00 92.62 93 LYS A O 1
ATOM 711 N N . LYS A 1 94 ? 7.180 6.586 3.553 1.00 92.50 94 LYS A N 1
ATOM 712 C CA . LYS A 1 94 ? 6.926 7.017 4.942 1.00 92.50 94 LYS A CA 1
ATOM 713 C C . LYS A 1 94 ? 6.241 5.919 5.756 1.00 92.50 94 LYS A C 1
ATOM 715 O O . LYS A 1 94 ? 6.672 5.621 6.868 1.00 92.50 94 LYS A O 1
ATOM 720 N N . LEU A 1 95 ? 5.208 5.297 5.190 1.00 92.31 95 LEU A N 1
ATOM 721 C CA . LEU A 1 95 ? 4.479 4.199 5.828 1.00 92.31 95 LEU A CA 1
ATOM 722 C C . LEU A 1 95 ? 5.368 2.957 6.018 1.00 92.31 95 LEU A C 1
ATOM 724 O O . LEU A 1 95 ? 5.304 2.300 7.056 1.00 92.31 95 LEU A O 1
ATOM 728 N N . LEU A 1 96 ? 6.258 2.677 5.064 1.00 90.88 96 LEU A N 1
ATOM 729 C CA . LEU A 1 96 ? 7.202 1.562 5.120 1.00 90.88 96 LEU A CA 1
ATOM 730 C C . LEU A 1 96 ? 8.245 1.749 6.234 1.00 90.88 96 LEU A C 1
ATOM 732 O O . LEU A 1 96 ? 8.462 0.838 7.034 1.00 90.88 96 LEU A O 1
ATOM 736 N N . ARG A 1 97 ? 8.798 2.961 6.370 1.00 89.56 97 ARG A N 1
ATOM 737 C CA . ARG A 1 97 ? 9.721 3.314 7.465 1.00 89.56 97 ARG A CA 1
ATOM 738 C C . ARG A 1 97 ? 9.088 3.137 8.839 1.00 89.56 97 ARG A C 1
ATOM 740 O O . ARG A 1 97 ? 9.722 2.578 9.730 1.00 89.56 97 ARG A O 1
ATOM 747 N N . ARG A 1 98 ? 7.824 3.543 9.004 1.00 85.81 98 ARG A N 1
ATOM 748 C CA . ARG A 1 98 ? 7.072 3.294 10.244 1.00 85.81 98 ARG A CA 1
ATOM 749 C C . ARG A 1 98 ? 7.014 1.804 10.592 1.00 85.81 98 ARG A C 1
ATOM 751 O O . ARG A 1 98 ? 7.112 1.458 11.764 1.00 85.81 98 ARG A O 1
ATOM 758 N N . SER A 1 99 ? 6.885 0.929 9.595 1.00 83.06 99 SER A N 1
ATOM 759 C CA . SER A 1 99 ? 6.864 -0.525 9.808 1.00 83.06 99 SER A CA 1
ATOM 760 C C . SER A 1 99 ? 8.241 -1.135 10.132 1.00 83.06 99 SER A C 1
ATOM 762 O O . SER A 1 99 ? 8.365 -2.355 10.232 1.00 83.06 99 SER A O 1
ATOM 764 N N . GLY A 1 100 ? 9.284 -0.308 10.294 1.00 85.25 100 GLY A N 1
ATOM 765 C CA . GLY A 1 100 ? 10.653 -0.749 10.569 1.00 85.25 100 GLY A CA 1
ATOM 766 C C . GLY A 1 100 ? 11.363 -1.337 9.349 1.00 85.25 100 GLY A C 1
ATOM 767 O O . GLY A 1 100 ? 12.332 -2.078 9.506 1.00 85.25 100 GLY A O 1
ATOM 768 N N . ARG A 1 101 ? 10.867 -1.042 8.143 1.00 87.75 101 ARG A N 1
ATOM 769 C CA . ARG A 1 101 ? 11.423 -1.516 6.873 1.00 87.75 101 ARG A CA 1
ATOM 770 C C . ARG A 1 101 ? 12.186 -0.413 6.158 1.00 87.75 101 ARG A C 1
ATOM 772 O O . ARG A 1 101 ? 11.907 0.775 6.332 1.00 87.75 101 ARG A O 1
ATOM 779 N N . ASP A 1 102 ? 13.141 -0.833 5.339 1.00 89.19 102 ASP A N 1
ATOM 780 C CA . ASP A 1 102 ? 13.862 0.069 4.449 1.00 89.19 102 ASP A CA 1
ATOM 781 C C . ASP A 1 102 ? 12.882 0.691 3.432 1.00 89.19 102 ASP A C 1
ATOM 783 O O . ASP A 1 102 ? 12.054 -0.043 2.896 1.00 89.19 102 ASP A O 1
ATOM 787 N N . PRO A 1 103 ? 12.917 2.015 3.179 1.00 87.81 103 PRO A N 1
ATOM 788 C CA . PRO A 1 103 ? 12.014 2.686 2.236 1.00 87.81 103 PRO A CA 1
ATOM 789 C C . PRO A 1 103 ? 12.108 2.167 0.793 1.00 87.81 103 PRO A C 1
ATOM 791 O O . PRO A 1 103 ? 11.164 2.372 0.033 1.00 87.81 103 PRO A O 1
ATOM 794 N N . ASP A 1 104 ? 13.209 1.512 0.428 1.00 87.56 104 ASP A N 1
ATOM 795 C CA . ASP A 1 104 ? 13.446 0.938 -0.893 1.00 87.56 104 ASP A CA 1
ATOM 796 C C . ASP A 1 104 ? 13.241 -0.597 -0.904 1.00 87.56 104 ASP A C 1
ATOM 798 O O . ASP A 1 104 ? 13.505 -1.261 -1.911 1.00 87.56 104 ASP A O 1
ATOM 802 N N . ASP A 1 105 ? 12.713 -1.182 0.185 1.00 85.94 105 ASP A N 1
ATOM 803 C CA . ASP A 1 105 ? 12.294 -2.590 0.247 1.00 85.94 105 ASP A CA 1
ATOM 804 C C . ASP A 1 105 ? 11.032 -2.832 -0.599 1.00 85.94 105 ASP A C 1
ATOM 806 O O . ASP A 1 105 ? 9.896 -2.796 -0.122 1.00 85.94 105 ASP A O 1
ATOM 810 N N . ILE A 1 106 ? 11.243 -3.122 -1.883 1.00 81.88 106 ILE A N 1
ATOM 811 C CA . ILE A 1 106 ? 10.189 -3.481 -2.847 1.00 81.88 106 ILE A CA 1
ATOM 812 C C . ILE A 1 106 ? 9.857 -4.981 -2.863 1.00 81.88 106 ILE A C 1
ATOM 814 O O . ILE A 1 106 ? 9.081 -5.437 -3.699 1.00 81.88 106 ILE A O 1
ATOM 818 N N . SER A 1 107 ? 10.440 -5.779 -1.964 1.00 79.06 107 SER A N 1
ATOM 819 C CA . SER A 1 107 ? 10.333 -7.244 -2.012 1.00 79.06 107 SER A CA 1
ATOM 820 C C . SER A 1 107 ? 9.030 -7.805 -1.423 1.00 79.06 107 SER A C 1
ATOM 822 O O . SER A 1 107 ? 8.845 -9.023 -1.370 1.00 79.06 107 SER A O 1
ATOM 824 N N . SER A 1 108 ? 8.116 -6.942 -0.964 1.00 76.94 108 SER A N 1
ATOM 825 C CA . SER A 1 108 ? 6.977 -7.353 -0.142 1.00 76.94 108 SER A CA 1
ATOM 826 C C . SER A 1 108 ? 5.671 -6.610 -0.443 1.00 76.94 108 SER A C 1
ATOM 828 O O . SER A 1 108 ? 5.633 -5.599 -1.139 1.00 76.94 108 SER A O 1
ATOM 830 N N . VAL A 1 109 ? 4.581 -7.136 0.121 1.00 91.19 109 VAL A N 1
ATOM 831 C CA . VAL A 1 109 ? 3.284 -6.463 0.266 1.00 91.19 109 VAL A CA 1
ATOM 832 C C . VAL A 1 109 ? 3.072 -6.257 1.761 1.00 91.19 109 VAL A C 1
ATOM 834 O O . VAL A 1 109 ? 3.131 -7.218 2.528 1.00 91.19 109 VAL A O 1
ATOM 837 N N . VAL A 1 110 ? 2.834 -5.016 2.181 1.00 92.81 110 VAL A N 1
ATOM 838 C CA . VAL A 1 110 ? 2.745 -4.645 3.602 1.00 92.81 110 VAL A CA 1
ATOM 839 C C . VAL A 1 110 ? 1.363 -4.079 3.887 1.00 92.81 110 VAL A C 1
ATOM 841 O O . VAL A 1 110 ? 0.888 -3.222 3.152 1.00 92.81 110 VAL A O 1
ATOM 844 N N . LEU A 1 111 ? 0.706 -4.542 4.948 1.00 93.94 111 LEU A N 1
ATOM 845 C CA . LEU A 1 111 ? -0.531 -3.939 5.438 1.00 93.94 111 LEU A CA 1
ATOM 846 C C . LEU A 1 111 ? -0.193 -3.055 6.636 1.00 93.94 111 LEU A C 1
ATOM 848 O O . LEU A 1 111 ? 0.340 -3.558 7.620 1.00 93.94 111 LEU A O 1
ATOM 852 N N . VAL A 1 112 ? -0.492 -1.763 6.534 1.00 93.44 112 VAL A N 1
ATOM 853 C CA . VAL A 1 112 ? -0.310 -0.797 7.620 1.00 93.44 112 VAL A CA 1
ATOM 854 C C . VAL A 1 112 ?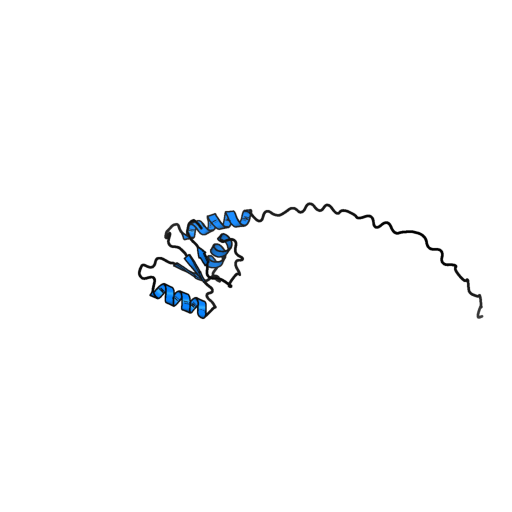 -1.667 -0.480 8.225 1.00 93.44 112 VAL A C 1
ATOM 856 O O . VAL A 1 112 ? -2.586 -0.031 7.529 1.00 93.44 112 VAL A O 1
ATOM 859 N N . GLU A 1 113 ? -1.790 -0.720 9.521 1.00 92.75 113 GLU A N 1
ATOM 860 C CA . GLU A 1 113 ? -2.971 -0.429 10.319 1.00 92.75 113 GLU A CA 1
ATOM 861 C C . GLU A 1 113 ? -2.739 0.859 11.115 1.00 92.75 113 GLU A C 1
ATOM 863 O O . GLU A 1 113 ? -1.609 1.318 11.303 1.00 92.75 113 GLU A O 1
ATOM 868 N N . LYS A 1 114 ? -3.816 1.482 11.598 1.00 90.00 114 LYS A N 1
ATOM 869 C CA . LYS A 1 114 ? -3.694 2.733 12.353 1.00 90.00 114 LYS A CA 1
ATOM 870 C C . LYS A 1 114 ? -2.825 2.553 13.601 1.00 90.00 114 LYS A C 1
ATOM 872 O O . LYS A 1 114 ? -2.040 3.445 13.912 1.00 90.00 114 LYS A O 1
ATOM 877 N N . GLU A 1 115 ? -2.895 1.398 14.253 1.00 84.50 115 GLU A N 1
ATOM 878 C CA . GLU A 1 115 ? -2.157 1.080 15.477 1.00 84.50 115 GLU A CA 1
ATOM 879 C C . GLU A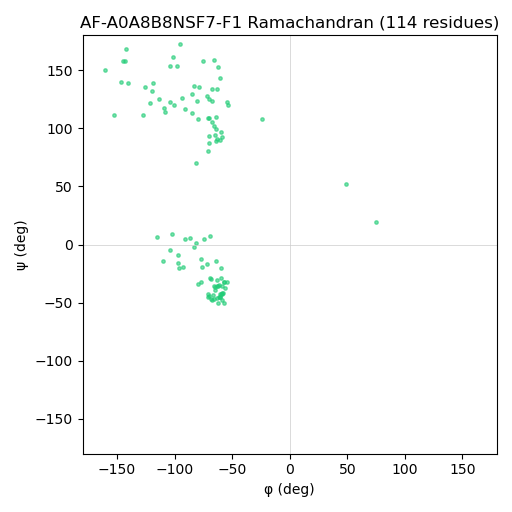 1 115 ? -0.944 0.153 15.263 1.00 84.50 115 GLU A C 1
ATOM 881 O O . GLU A 1 115 ? -0.216 -0.099 16.225 1.00 84.50 115 GLU A O 1
ATOM 886 N N . ARG A 1 116 ? -0.705 -0.363 14.044 1.00 74.56 116 ARG A N 1
ATOM 887 C CA . ARG A 1 116 ? 0.331 -1.378 13.786 1.00 74.56 116 ARG A CA 1
ATOM 888 C C . ARG A 1 116 ? 0.973 -1.282 12.407 1.00 74.56 116 ARG A C 1
ATOM 890 O O . ARG A 1 116 ? 0.238 -1.150 11.407 1.00 74.56 116 ARG A O 1
#

Foldseek 3Di:
DDDDDDDDDDDDDDDDDDPPDPPPPPDPPPPPDPPPQLVVLLVVLLVVPPVPQAKEKEAAPVDPVRVVVVVVVVVVPPVCSYHYDYLPDPSNLSQQVNVVHHSPPNVDIDIRGSVD

Mean predicted aligned error: 14.85 Å